Protein AF-X1SRN2-F1 (afdb_monomer_lite)

Foldseek 3Di:
DWAADPPPRDIHRPPDQADPPPRHGSDDPPPPPPPPPPPPPPPPPDPPD

pLDDT: mean 78.09, std 17.59, range [47.03, 97.44]

Organism: NCBI:txid412755

Secondary structure (DSSP, 8-state):
-EEE-TTT--EEETT-SB-TTT--BSS-----TT-TT------------

Structure (mmCIF, N/CA/C/O backbone):
data_AF-X1SRN2-F1
#
_entry.id   AF-X1SRN2-F1
#
loop_
_atom_site.group_PDB
_atom_site.id
_atom_site.type_symbol
_at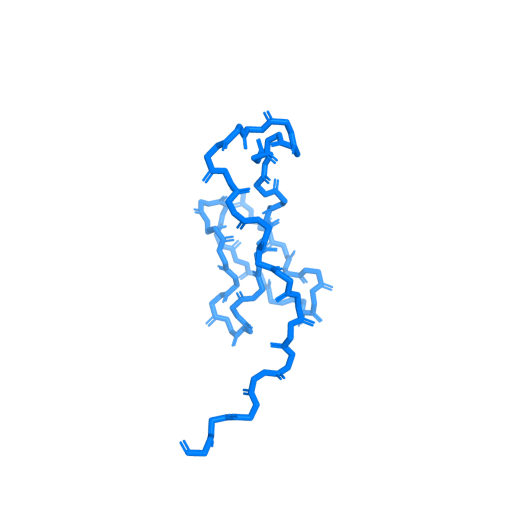om_site.label_atom_id
_atom_site.label_alt_id
_atom_site.label_comp_id
_atom_site.label_asym_id
_atom_site.label_entity_id
_atom_site.label_seq_id
_atom_site.pdbx_PDB_ins_code
_atom_site.Cartn_x
_atom_site.Cartn_y
_atom_site.Cartn_z
_atom_site.occupancy
_atom_site.B_iso_or_equiv
_atom_site.auth_seq_id
_atom_site.auth_comp_id
_atom_site.auth_asym_id
_atom_site.auth_atom_id
_atom_site.pdbx_PDB_model_num
ATOM 1 N N . MET A 1 1 ? -11.374 4.161 8.615 1.00 77.81 1 MET A N 1
ATOM 2 C CA . MET A 1 1 ? -11.268 2.788 8.073 1.00 77.81 1 MET A CA 1
ATOM 3 C C . MET A 1 1 ? -9.772 2.505 7.824 1.00 77.81 1 MET A C 1
ATOM 5 O O . MET A 1 1 ? -8.941 3.369 8.109 1.00 77.81 1 MET A O 1
ATOM 9 N N . LYS A 1 2 ? -9.375 1.282 7.451 1.00 90.88 2 LYS A N 1
ATOM 10 C CA . LYS A 1 2 ? -7.958 0.883 7.318 1.00 90.88 2 LYS A CA 1
ATOM 11 C C . LYS A 1 2 ? -7.753 0.084 6.033 1.00 90.88 2 LYS A C 1
ATOM 13 O O . LYS A 1 2 ? -8.660 -0.630 5.616 1.00 90.88 2 LYS A O 1
ATOM 18 N N . ILE A 1 3 ? -6.574 0.190 5.427 1.00 93.62 3 ILE A N 1
ATOM 19 C CA . ILE A 1 3 ? -6.233 -0.460 4.156 1.00 93.62 3 ILE A CA 1
ATOM 20 C C . ILE A 1 3 ? -5.112 -1.475 4.362 1.00 93.62 3 ILE A C 1
ATOM 22 O O . ILE A 1 3 ? -4.077 -1.170 4.950 1.00 93.62 3 ILE A O 1
ATOM 26 N N . LYS A 1 4 ? -5.295 -2.699 3.869 1.00 95.75 4 LYS A N 1
ATOM 27 C CA . LYS A 1 4 ? -4.229 -3.704 3.891 1.00 95.75 4 LYS A CA 1
ATOM 28 C C . LYS A 1 4 ? -3.320 -3.527 2.688 1.00 95.75 4 LYS A C 1
ATOM 30 O O . LYS A 1 4 ? -3.785 -3.363 1.565 1.00 95.75 4 LYS A O 1
ATOM 35 N N . CYS A 1 5 ? -2.019 -3.573 2.937 1.00 95.38 5 CYS A N 1
ATOM 36 C CA . CYS A 1 5 ? -1.024 -3.549 1.884 1.00 95.38 5 CYS A CA 1
ATOM 37 C C . CYS A 1 5 ? -1.174 -4.800 1.007 1.00 95.38 5 CYS A C 1
ATOM 39 O O . CYS A 1 5 ? -1.127 -5.906 1.549 1.00 95.38 5 CYS A O 1
ATOM 41 N N . PRO A 1 6 ? -1.308 -4.656 -0.322 1.00 92.75 6 PRO A N 1
ATOM 42 C CA . PRO A 1 6 ? -1.448 -5.803 -1.217 1.00 92.75 6 PRO A CA 1
ATOM 43 C C . PRO A 1 6 ? -0.159 -6.625 -1.333 1.00 92.75 6 PRO A C 1
ATOM 45 O O . PRO A 1 6 ? -0.223 -7.794 -1.694 1.00 92.75 6 PRO A O 1
ATOM 48 N N . LEU A 1 7 ? 0.997 -6.032 -1.013 1.00 95.19 7 LEU A N 1
ATOM 49 C CA . LEU A 1 7 ? 2.295 -6.694 -1.122 1.00 95.19 7 LEU A CA 1
ATOM 50 C C . LEU A 1 7 ? 2.671 -7.470 0.146 1.00 95.19 7 LEU A C 1
ATOM 52 O O . LEU A 1 7 ? 3.059 -8.629 0.065 1.00 95.19 7 LEU A O 1
ATOM 56 N N . CYS A 1 8 ? 2.562 -6.846 1.324 1.00 96.62 8 CYS A N 1
ATOM 57 C CA . CYS A 1 8 ? 3.017 -7.451 2.584 1.00 96.62 8 CYS A CA 1
ATOM 58 C C . CYS A 1 8 ? 1.902 -7.743 3.598 1.00 96.62 8 CYS A C 1
ATOM 60 O O . CYS A 1 8 ? 2.178 -8.266 4.674 1.00 96.62 8 CYS A O 1
ATOM 62 N N . GLY A 1 9 ? 0.652 -7.375 3.306 1.00 95.75 9 GLY A N 1
ATOM 63 C CA . GLY A 1 9 ? -0.496 -7.632 4.179 1.00 95.75 9 GLY A CA 1
ATOM 64 C C . GLY A 1 9 ? -0.632 -6.709 5.395 1.00 95.75 9 GLY A C 1
ATOM 65 O O . GLY A 1 9 ? -1.637 -6.807 6.100 1.00 95.75 9 GLY A O 1
ATOM 66 N N . LEU A 1 10 ? 0.320 -5.795 5.640 1.00 97.00 10 LEU A N 1
ATOM 67 C CA . LEU A 1 10 ? 0.244 -4.856 6.765 1.00 97.00 10 LEU A CA 1
ATOM 68 C C . LEU A 1 10 ? -1.011 -3.981 6.669 1.00 97.00 10 LEU A C 1
ATOM 70 O O . LEU A 1 10 ? -1.296 -3.388 5.629 1.00 97.00 10 LEU A O 1
ATOM 74 N N . GLU A 1 11 ? -1.707 -3.830 7.787 1.00 97.44 11 GLU A N 1
ATOM 75 C CA . GLU A 1 11 ? -2.818 -2.901 7.927 1.00 97.44 11 GLU A CA 1
ATOM 76 C C . GLU A 1 11 ? -2.304 -1.466 8.139 1.00 97.44 11 GLU A C 1
ATOM 78 O O . GLU A 1 11 ? -1.659 -1.154 9.138 1.00 97.44 11 GLU A O 1
ATOM 83 N N . ASN A 1 12 ? -2.573 -0.593 7.173 1.00 95.62 12 ASN A N 1
ATOM 84 C CA . ASN A 1 12 ? -2.193 0.814 7.159 1.00 95.62 12 ASN A CA 1
ATOM 85 C C . ASN A 1 12 ? -3.426 1.710 7.365 1.00 95.62 12 ASN A C 1
ATOM 87 O O . ASN A 1 12 ? -4.571 1.311 7.144 1.00 95.62 12 ASN A O 1
ATOM 91 N N . GLU A 1 13 ? -3.189 2.952 7.777 1.00 94.69 13 GLU A N 1
ATOM 92 C CA . GLU A 1 13 ? -4.242 3.963 7.905 1.00 94.69 13 GLU A CA 1
ATOM 93 C C . GLU A 1 13 ? -4.733 4.391 6.520 1.00 94.69 13 GLU A C 1
ATOM 95 O O . GLU A 1 13 ? -3.934 4.493 5.593 1.00 94.69 13 GLU A O 1
ATOM 100 N N . GLU A 1 14 ? -6.021 4.695 6.378 1.00 86.00 14 GLU A N 1
ATOM 101 C CA . GLU A 1 14 ? -6.644 5.042 5.090 1.00 86.00 14 GLU A CA 1
ATOM 102 C C . GLU A 1 14 ? -6.026 6.224 4.337 1.00 86.00 14 GLU A C 1
ATOM 104 O O . GLU A 1 14 ? -6.128 6.285 3.117 1.00 86.00 14 GLU A O 1
ATOM 109 N N . GLY A 1 15 ? -5.367 7.150 5.037 1.00 88.38 15 GLY A N 1
ATOM 110 C CA . GLY A 1 15 ? -4.656 8.272 4.414 1.00 88.38 15 GLY A CA 1
ATOM 111 C C . GLY A 1 15 ? -3.237 7.937 3.942 1.00 88.38 15 GLY A C 1
ATOM 112 O O . GLY A 1 15 ? -2.554 8.791 3.374 1.00 88.38 15 GLY A O 1
ATOM 113 N N . SER A 1 16 ? -2.760 6.718 4.197 1.00 92.75 16 SER A N 1
ATOM 114 C CA . SER A 1 16 ? -1.393 6.314 3.870 1.00 92.75 16 SER A CA 1
ATOM 115 C C . SER A 1 16 ? -1.249 6.143 2.359 1.00 92.75 16 SER A C 1
ATOM 117 O O . SER A 1 16 ? -1.912 5.310 1.751 1.00 92.75 16 SER A O 1
ATOM 119 N N . LYS A 1 17 ? -0.347 6.913 1.739 1.00 91.44 17 LYS A N 1
ATOM 120 C CA . LYS A 1 17 ? -0.035 6.772 0.304 1.00 9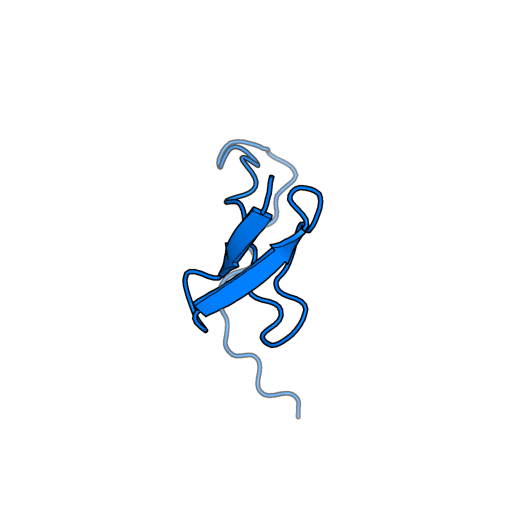1.44 17 LYS A CA 1
ATOM 121 C C . LYS A 1 17 ? 0.818 5.532 0.016 1.00 91.44 17 LYS A C 1
ATOM 123 O O . LYS A 1 17 ? 0.667 4.916 -1.035 1.00 91.44 17 LYS A O 1
ATOM 128 N N . PHE A 1 18 ? 1.685 5.174 0.961 1.00 94.69 18 PHE A N 1
ATOM 129 C CA . PHE A 1 18 ? 2.626 4.059 0.884 1.00 94.69 18 PHE A CA 1
ATOM 130 C C . PHE A 1 18 ? 2.536 3.204 2.148 1.00 94.69 18 PHE A C 1
ATOM 132 O O . PHE A 1 18 ? 2.156 3.694 3.215 1.00 94.69 18 PHE A O 1
ATOM 139 N N . CYS A 1 19 ? 2.889 1.927 2.034 1.00 95.81 19 CYS A N 1
ATOM 140 C CA . CYS A 1 19 ? 2.930 1.003 3.158 1.00 95.81 19 CYS A CA 1
ATOM 141 C C . CYS A 1 19 ? 4.056 1.365 4.134 1.00 95.81 19 CYS A C 1
ATOM 143 O O . CYS A 1 19 ? 5.212 1.453 3.730 1.00 95.81 19 CYS A O 1
ATOM 145 N N . LYS A 1 20 ? 3.751 1.470 5.433 1.00 95.81 20 LYS A N 1
ATOM 146 C CA . LYS A 1 20 ? 4.747 1.810 6.469 1.00 95.81 20 LYS A CA 1
ATOM 147 C C . LYS A 1 20 ? 5.839 0.746 6.665 1.00 95.81 20 LYS A C 1
ATOM 149 O O . LYS A 1 20 ? 6.866 1.049 7.256 1.00 95.81 20 LYS A O 1
ATOM 154 N N . ASN A 1 21 ? 5.619 -0.485 6.194 1.00 96.62 21 ASN A N 1
ATOM 155 C CA . ASN A 1 21 ? 6.584 -1.583 6.320 1.00 96.62 21 ASN A CA 1
ATOM 156 C C . ASN A 1 21 ? 7.404 -1.817 5.044 1.00 96.62 21 ASN A C 1
ATOM 158 O O . ASN A 1 21 ? 8.619 -1.929 5.110 1.00 96.62 21 ASN A O 1
ATOM 162 N N . CYS A 1 22 ? 6.754 -1.892 3.879 1.00 95.94 22 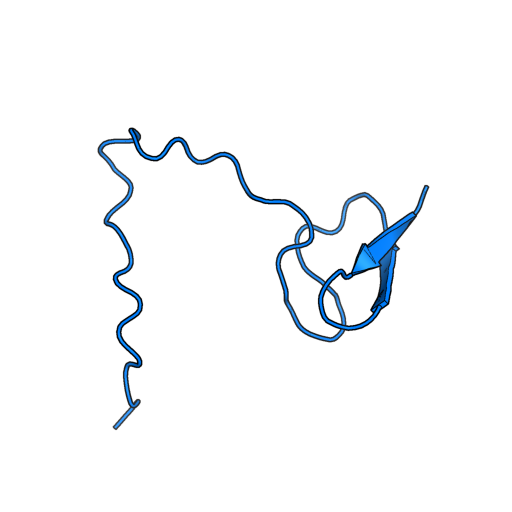CYS A N 1
ATOM 163 C CA . CYS A 1 22 ? 7.433 -2.248 2.622 1.00 95.94 22 CYS A CA 1
ATOM 164 C C . CYS A 1 22 ? 7.520 -1.105 1.602 1.00 95.94 22 CYS A C 1
AT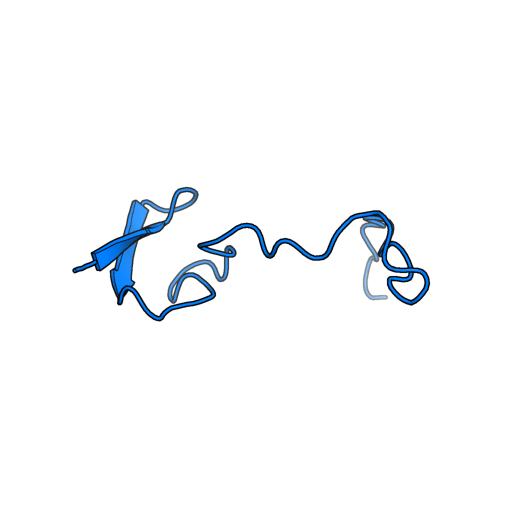OM 166 O O . CYS A 1 22 ? 8.052 -1.311 0.521 1.00 95.94 22 CYS A O 1
ATOM 168 N N . ASN A 1 23 ? 6.996 0.083 1.921 1.00 94.44 23 ASN A N 1
ATOM 169 C CA . ASN A 1 23 ? 6.954 1.261 1.045 1.00 94.44 23 ASN A CA 1
ATOM 170 C C . ASN A 1 23 ? 6.186 1.090 -0.283 1.00 94.44 23 ASN A C 1
ATOM 172 O O . ASN A 1 23 ? 6.184 2.009 -1.097 1.00 94.44 23 ASN A O 1
ATOM 176 N N . GLU A 1 24 ? 5.465 -0.020 -0.482 1.00 93.56 24 GLU A N 1
ATOM 177 C CA . GLU A 1 24 ? 4.597 -0.210 -1.651 1.00 93.56 24 GLU A CA 1
ATOM 178 C C . GLU A 1 24 ? 3.479 0.850 -1.688 1.00 93.56 24 GLU A C 1
ATOM 180 O O . GLU A 1 24 ? 2.826 1.073 -0.656 1.00 93.56 24 GLU A O 1
ATOM 185 N N . PRO A 1 25 ? 3.212 1.500 -2.837 1.00 92.44 25 PRO A N 1
ATOM 186 C CA . PRO A 1 25 ? 2.055 2.373 -3.001 1.00 92.44 25 PRO A CA 1
ATOM 187 C C . PRO A 1 25 ? 0.746 1.625 -2.727 1.00 92.44 25 PRO A C 1
ATOM 189 O O . PRO A 1 25 ? 0.422 0.622 -3.354 1.00 92.44 25 PRO A O 1
ATOM 192 N N . LEU A 1 26 ? -0.051 2.150 -1.797 1.00 92.12 26 LEU A N 1
ATOM 193 C CA . LEU A 1 26 ? -1.336 1.549 -1.418 1.00 92.12 26 LEU A CA 1
ATOM 194 C C . LEU A 1 26 ? -2.460 1.901 -2.399 1.00 92.12 26 LEU A C 1
ATOM 196 O O . LEU A 1 26 ? -3.497 1.243 -2.427 1.00 92.12 26 LEU A O 1
ATOM 200 N N . PHE A 1 27 ? -2.229 2.916 -3.230 1.00 86.00 27 PHE 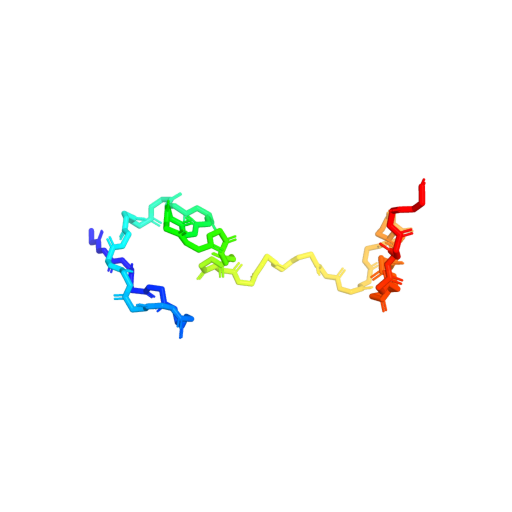A N 1
ATOM 201 C CA . PHE A 1 27 ? -3.137 3.367 -4.271 1.00 86.00 27 PHE A CA 1
ATOM 202 C C . PHE A 1 27 ? -2.342 3.590 -5.556 1.00 86.00 27 PHE A C 1
ATOM 204 O O . PHE A 1 27 ? -1.301 4.252 -5.539 1.00 86.00 27 PHE A O 1
ATOM 211 N N . LYS A 1 28 ? -2.849 3.082 -6.686 1.00 73.94 28 LYS A N 1
ATOM 212 C CA . LYS A 1 28 ? -2.336 3.463 -8.005 1.00 73.94 28 LYS A CA 1
ATOM 213 C C . LYS A 1 28 ? -2.646 4.943 -8.195 1.00 73.94 28 LYS A C 1
ATOM 215 O O . LYS A 1 28 ? -3.805 5.320 -8.350 1.00 73.94 28 LYS A O 1
ATOM 220 N N . GLN A 1 29 ? -1.626 5.791 -8.109 1.00 65.12 29 GLN A N 1
ATOM 221 C CA . GLN A 1 29 ? -1.784 7.202 -8.426 1.00 65.12 29 GLN A CA 1
ATOM 222 C C . GLN A 1 29 ? -2.179 7.290 -9.900 1.00 65.12 29 GLN A C 1
ATOM 224 O O . GLN A 1 29 ? -1.416 6.892 -10.774 1.00 65.12 29 GLN A O 1
ATOM 229 N N . GLY A 1 30 ? -3.386 7.784 -10.164 1.00 58.59 30 GLY A N 1
ATOM 230 C CA . GLY A 1 30 ? -3.874 8.080 -11.506 1.00 58.59 30 GLY A CA 1
ATOM 231 C C . GLY A 1 30 ? -3.180 9.303 -12.099 1.00 58.59 30 GLY A C 1
ATOM 232 O O . GLY A 1 30 ? -3.852 10.246 -12.504 1.00 58.59 30 GLY A O 1
ATOM 233 N N . TYR A 1 31 ? -1.844 9.328 -12.130 1.00 57.16 31 TYR A N 1
ATOM 234 C CA . TYR A 1 31 ? -1.175 10.132 -13.141 1.00 57.16 31 TYR A CA 1
ATOM 235 C C . TYR A 1 31 ? -1.542 9.485 -14.475 1.00 57.16 31 TYR A C 1
ATOM 237 O O . TYR A 1 31 ? -1.109 8.378 -14.781 1.00 57.16 31 TYR A O 1
ATOM 245 N N . SER A 1 32 ? -2.437 10.137 -15.215 1.00 59.44 32 SER A N 1
ATOM 246 C CA . SER A 1 32 ? -2.804 9.732 -16.565 1.00 59.44 32 SER A CA 1
ATOM 247 C C . SER A 1 32 ? -1.524 9.494 -17.359 1.00 59.44 32 SER A C 1
ATOM 249 O O . SER A 1 32 ? -0.636 10.354 -17.364 1.00 59.44 32 SER A O 1
ATOM 251 N N . GLU A 1 33 ? -1.425 8.345 -18.023 1.00 61.56 33 GLU A N 1
ATOM 252 C CA . GLU A 1 33 ? -0.293 8.009 -18.897 1.00 61.56 33 GLU A CA 1
ATOM 253 C C . GLU A 1 33 ? -0.091 9.069 -20.003 1.00 61.56 33 GLU A C 1
ATOM 255 O O . GLU A 1 33 ? 0.988 9.159 -20.585 1.00 61.56 33 GLU A O 1
ATOM 260 N N . ASP A 1 34 ? -1.095 9.928 -20.209 1.00 65.62 34 ASP A N 1
ATOM 261 C CA . ASP A 1 34 ? -1.124 11.063 -21.130 1.00 65.62 34 ASP A CA 1
ATOM 262 C C . ASP A 1 34 ? -0.591 12.392 -20.569 1.00 65.62 34 ASP A C 1
ATOM 264 O O . ASP A 1 34 ? -0.657 13.402 -21.266 1.00 65.62 34 ASP A O 1
ATOM 268 N N . ASN A 1 35 ? -0.090 12.471 -19.326 1.00 66.56 35 ASN A N 1
ATOM 269 C CA . ASN A 1 35 ? 0.484 13.734 -18.844 1.00 66.56 35 ASN A CA 1
ATOM 270 C C . ASN A 1 35 ? 1.826 14.006 -19.568 1.00 66.56 35 ASN A C 1
ATOM 272 O O . ASN A 1 35 ? 2.805 13.301 -19.303 1.00 66.56 35 ASN A O 1
ATOM 276 N N . PRO A 1 36 ? 1.920 15.053 -20.419 1.00 69.38 36 PRO A N 1
ATOM 277 C CA . PRO A 1 36 ? 3.093 15.322 -21.258 1.00 69.38 36 PRO A CA 1
ATOM 278 C C . PRO A 1 36 ? 4.361 15.675 -20.460 1.00 69.38 36 PRO A C 1
ATOM 280 O O . PRO A 1 36 ? 5.451 15.724 -21.028 1.00 69.38 36 PRO A O 1
ATOM 283 N N . TYR A 1 37 ? 4.243 15.896 -19.144 1.00 66.25 37 TYR A N 1
ATOM 284 C CA . TYR A 1 37 ? 5.366 16.159 -18.240 1.00 66.25 37 TYR A CA 1
ATOM 285 C C . TYR A 1 37 ? 5.850 14.926 -17.464 1.00 66.25 37 TYR A C 1
ATOM 287 O O . TYR A 1 37 ? 6.878 14.998 -16.784 1.00 66.25 37 TYR A O 1
ATOM 295 N N . ILE A 1 38 ? 5.162 13.782 -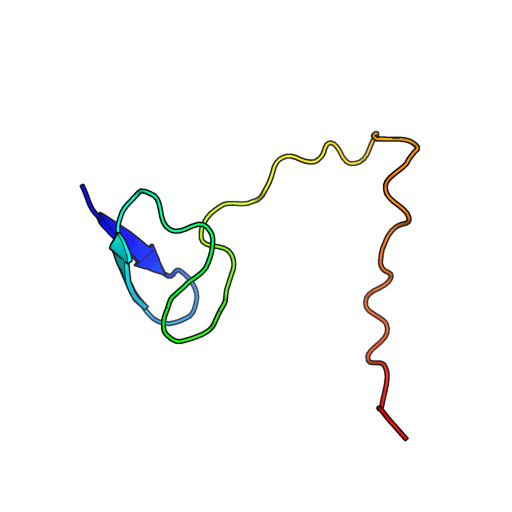17.558 1.00 67.06 38 ILE A N 1
ATOM 296 C CA . ILE A 1 38 ? 5.646 12.529 -16.974 1.00 67.06 38 ILE A CA 1
ATOM 297 C C . ILE A 1 38 ? 6.710 11.963 -17.915 1.00 67.06 38 ILE A C 1
ATOM 299 O O . ILE A 1 38 ? 6.420 11.232 -18.860 1.00 67.06 38 ILE A O 1
ATOM 303 N N . LYS A 1 39 ? 7.984 12.285 -17.656 1.00 64.62 39 LYS A N 1
ATOM 304 C CA . LYS A 1 39 ? 9.090 11.486 -18.196 1.00 64.62 39 LYS A CA 1
ATOM 305 C C . LYS A 1 39 ? 8.898 10.072 -17.657 1.00 64.62 39 LYS A C 1
ATOM 307 O O . LYS A 1 39 ? 9.078 9.862 -16.458 1.00 64.62 39 LYS A O 1
ATOM 312 N N . LYS A 1 40 ? 8.486 9.134 -18.520 1.00 60.44 40 LYS A N 1
ATOM 313 C CA . LYS A 1 40 ? 8.411 7.704 -18.201 1.00 60.44 40 LYS A CA 1
ATOM 314 C C . LYS A 1 40 ? 9.723 7.338 -17.514 1.00 60.44 40 LYS A C 1
ATOM 316 O O . LYS A 1 40 ? 10.775 7.366 -18.150 1.00 60.44 40 LYS A O 1
ATOM 321 N N . ARG A 1 41 ? 9.684 7.077 -16.204 1.00 57.56 41 ARG A N 1
ATOM 322 C CA . ARG A 1 41 ? 10.796 6.407 -15.538 1.00 57.56 41 ARG A CA 1
ATOM 323 C C . ARG A 1 41 ? 10.770 5.006 -16.116 1.00 57.56 41 ARG A C 1
ATOM 325 O O . ARG A 1 41 ? 9.989 4.171 -15.673 1.00 57.56 41 ARG A O 1
ATOM 332 N N . GLU A 1 42 ? 11.522 4.803 -17.192 1.00 51.78 42 GLU A N 1
ATOM 333 C CA . GLU A 1 42 ? 11.865 3.460 -17.621 1.00 51.78 42 GLU A CA 1
ATOM 334 C C . GLU A 1 42 ? 12.419 2.764 -16.385 1.00 51.78 42 GLU A C 1
ATOM 336 O O . GLU A 1 42 ? 13.298 3.299 -15.706 1.00 51.78 42 GLU A O 1
ATOM 341 N N . ASN A 1 43 ? 11.823 1.621 -16.066 1.00 54.84 43 ASN A N 1
ATOM 342 C CA . ASN A 1 43 ? 12.293 0.690 -15.060 1.00 54.84 43 ASN A CA 1
ATOM 343 C C . ASN A 1 43 ? 13.637 0.144 -15.567 1.00 54.84 43 ASN A C 1
ATOM 345 O O . ASN A 1 43 ? 13.722 -0.927 -16.153 1.00 54.84 43 ASN A O 1
ATOM 349 N N . LYS A 1 44 ? 14.669 0.981 -15.505 1.00 47.94 44 LYS A N 1
ATOM 350 C CA . LYS A 1 44 ? 16.050 0.560 -15.583 1.00 47.94 44 LYS A CA 1
ATOM 351 C C . LYS A 1 44 ? 16.399 0.305 -14.140 1.00 47.94 44 LYS A C 1
ATOM 353 O O . LYS A 1 44 ? 16.539 1.256 -13.372 1.00 47.94 44 LYS A O 1
ATOM 358 N N . ASP A 1 45 ? 16.479 -0.970 -13.783 1.00 57.84 45 ASP A N 1
ATOM 359 C CA . ASP A 1 45 ? 17.420 -1.425 -12.774 1.00 57.84 45 ASP A CA 1
ATOM 360 C C . ASP A 1 45 ? 18.697 -0.600 -12.980 1.00 57.84 45 ASP A C 1
ATOM 362 O O . ASP A 1 45 ? 19.413 -0.789 -13.961 1.00 57.84 45 ASP A O 1
ATOM 366 N N . GLN A 1 46 ? 18.888 0.442 -12.175 1.00 54.50 46 GLN A N 1
ATOM 367 C CA . GLN A 1 46 ? 20.112 1.223 -12.161 1.00 54.50 46 GLN A CA 1
ATOM 368 C C . GLN A 1 46 ? 20.942 0.578 -11.059 1.00 54.50 46 GLN A C 1
ATOM 370 O O . GLN A 1 46 ? 20.652 0.832 -9.886 1.00 54.50 46 GLN A O 1
ATOM 375 N N . PRO A 1 47 ? 21.939 -0.269 -11.381 1.00 51.47 47 PRO A N 1
ATOM 376 C CA . PRO A 1 47 ? 23.009 -0.520 -10.439 1.00 51.47 47 PRO A CA 1
ATOM 377 C C . PRO A 1 47 ? 23.584 0.847 -10.078 1.00 51.47 47 PRO A C 1
ATOM 379 O O . PRO A 1 47 ? 24.014 1.607 -10.948 1.00 51.47 47 PRO A O 1
ATOM 382 N N . PHE A 1 48 ? 23.482 1.195 -8.804 1.00 53.12 48 PHE A N 1
ATOM 383 C CA . PHE A 1 48 ? 24.272 2.267 -8.237 1.00 53.12 48 PHE A CA 1
ATOM 384 C C . PHE A 1 48 ? 25.700 1.720 -8.140 1.00 53.12 48 PHE A C 1
ATOM 386 O O . PHE A 1 48 ? 25.985 0.927 -7.244 1.00 53.12 48 PHE A O 1
ATOM 393 N N . GLU A 1 49 ? 26.529 2.051 -9.129 1.00 47.03 49 GLU A N 1
ATOM 394 C CA . GLU A 1 49 ? 27.993 2.039 -8.994 1.00 47.03 49 GLU A CA 1
ATOM 395 C C . GLU A 1 49 ? 28.434 3.304 -8.248 1.00 47.03 49 GLU A C 1
ATOM 397 O O . GLU A 1 49 ? 27.925 4.399 -8.600 1.00 47.03 49 GLU A O 1
#

Sequence (49 aa):
MKIKCPLCGLENEEGSKFCKNCNEPLFKQGYSEDNPYIKKRENKDQPFE

Radius of gyration: 14.13 Å; chains: 1; bounding box: 39×24×29 Å